Protein AF-A0ABD5XJT3-F1 (afdb_monomer_lite)

Organism: NCBI:txid3031998

Sequence (137 aa):
MTLEGRPGDPGAPVGLDPTGGAWLYAASVDTRPSYAGTEATPNGSVAVIEAAEGRIERSGLPDRRQVRLSATVDERGVVRSLTLRYAIFLGNDPGTVAVRLRVDDVGTTTVPRPPWVAEALANATAGTATYLPPLRG

Structure (mmCIF, N/CA/C/O backbone):
data_AF-A0ABD5XJT3-F1
#
_entry.id   AF-A0ABD5XJT3-F1
#
loop_
_atom_site.group_PDB
_atom_site.id
_atom_site.type_symbol
_atom_site.label_atom_id
_atom_site.label_alt_id
_atom_site.label_comp_id
_atom_site.label_asym_id
_atom_site.label_entity_id
_atom_site.label_seq_id
_atom_site.pdbx_PDB_ins_code
_atom_site.Cartn_x
_atom_site.Cartn_y
_atom_site.Cartn_z
_atom_site.occupancy
_atom_site.B_iso_or_equiv
_atom_site.auth_seq_id
_atom_site.auth_comp_id
_atom_site.auth_asym_id
_atom_site.auth_atom_id
_atom_site.pdbx_PDB_model_num
ATOM 1 N N . MET A 1 1 ? 14.044 15.976 5.810 1.00 27.61 1 MET A N 1
ATOM 2 C CA . MET A 1 1 ? 14.656 15.615 4.517 1.00 27.61 1 MET A CA 1
ATOM 3 C C . MET A 1 1 ? 13.836 14.479 3.933 1.00 27.61 1 MET A C 1
ATOM 5 O O . MET A 1 1 ? 13.784 13.419 4.542 1.00 27.61 1 MET A O 1
ATOM 9 N N . THR A 1 2 ? 13.106 14.727 2.847 1.00 28.89 2 THR A N 1
ATOM 10 C CA . THR A 1 2 ? 12.289 13.709 2.172 1.00 28.89 2 THR A CA 1
ATOM 11 C C . THR A 1 2 ? 13.163 13.073 1.100 1.00 28.89 2 THR A C 1
ATOM 13 O O . THR A 1 2 ? 13.562 13.755 0.163 1.00 28.89 2 THR A O 1
ATOM 16 N N . LEU A 1 3 ? 13.530 11.805 1.276 1.00 30.22 3 LEU A N 1
ATOM 17 C CA . LEU A 1 3 ? 14.229 11.035 0.249 1.00 30.22 3 LEU A CA 1
ATOM 18 C C . LEU A 1 3 ? 13.176 10.466 -0.705 1.00 30.22 3 LEU A C 1
ATOM 20 O O . LEU A 1 3 ? 12.577 9.430 -0.427 1.00 30.22 3 LEU A O 1
ATOM 24 N N . GLU A 1 4 ? 12.918 11.179 -1.799 1.00 35.03 4 GLU A N 1
ATOM 25 C CA . GLU A 1 4 ? 12.263 10.601 -2.971 1.00 35.03 4 GLU A CA 1
ATOM 26 C C . GLU A 1 4 ? 13.337 9.890 -3.800 1.00 35.03 4 GLU A C 1
ATOM 28 O O . GLU A 1 4 ? 14.287 10.521 -4.253 1.00 35.03 4 GLU A O 1
ATOM 33 N N . GLY A 1 5 ? 13.217 8.573 -3.959 1.00 39.53 5 GLY A N 1
ATOM 34 C CA . GLY A 1 5 ? 14.064 7.782 -4.850 1.00 39.53 5 GLY A CA 1
ATOM 35 C C . GLY A 1 5 ? 13.178 6.973 -5.781 1.00 39.53 5 GLY A C 1
ATOM 36 O O . GLY A 1 5 ? 12.248 6.304 -5.322 1.00 39.53 5 GLY A O 1
ATOM 37 N N . ARG A 1 6 ? 13.430 7.056 -7.087 1.00 37.69 6 ARG A N 1
ATOM 38 C CA . ARG A 1 6 ? 12.718 6.268 -8.093 1.00 37.69 6 ARG A CA 1
ATOM 39 C C . ARG A 1 6 ? 13.443 4.939 -8.312 1.00 37.69 6 ARG A C 1
ATOM 41 O O . ARG A 1 6 ? 14.675 4.884 -8.252 1.00 37.69 6 ARG A O 1
ATOM 48 N N . PRO A 1 7 ? 12.711 3.845 -8.582 1.00 38.47 7 PRO A N 1
ATOM 49 C CA . PRO A 1 7 ? 13.337 2.600 -9.001 1.00 38.47 7 PRO A CA 1
ATOM 50 C C . PRO A 1 7 ? 14.224 2.832 -10.235 1.00 38.47 7 PRO A C 1
ATOM 52 O O . PRO A 1 7 ? 13.732 3.272 -11.271 1.00 38.47 7 PRO A O 1
ATOM 55 N N . GLY A 1 8 ? 15.525 2.546 -10.113 1.00 39.69 8 GLY A N 1
ATOM 56 C CA . GLY A 1 8 ? 16.511 2.728 -11.186 1.00 39.69 8 GLY A CA 1
ATOM 57 C C . GLY A 1 8 ? 17.370 3.995 -11.103 1.00 39.69 8 GLY A C 1
ATOM 58 O O . GLY A 1 8 ? 18.224 4.176 -11.969 1.00 39.69 8 GLY A O 1
ATOM 59 N N . ASP A 1 9 ? 17.200 4.844 -10.082 1.00 48.47 9 ASP A N 1
ATOM 60 C CA . ASP A 1 9 ? 18.081 6.002 -9.888 1.00 48.47 9 ASP A CA 1
ATOM 61 C C . ASP A 1 9 ? 19.549 5.568 -9.667 1.00 48.47 9 ASP A C 1
ATOM 63 O O . ASP A 1 9 ? 19.807 4.579 -8.965 1.00 48.47 9 ASP A O 1
ATOM 67 N N . PRO A 1 10 ? 20.538 6.296 -10.226 1.00 38.25 10 PRO A N 1
ATOM 68 C CA . PRO A 1 10 ? 21.947 6.004 -9.995 1.00 38.25 10 PRO A CA 1
ATOM 69 C C . PRO A 1 10 ? 22.263 6.092 -8.495 1.00 38.25 10 PRO A C 1
ATOM 71 O O . PRO A 1 10 ? 22.092 7.138 -7.875 1.00 38.25 10 PRO A O 1
ATOM 74 N N . GLY A 1 11 ? 22.718 4.981 -7.910 1.00 43.88 11 GLY A N 1
ATOM 75 C CA . GLY A 1 11 ? 22.970 4.861 -6.469 1.00 43.88 11 GLY A CA 1
ATOM 76 C C . GLY A 1 11 ? 21.863 4.156 -5.677 1.00 43.88 11 GLY A C 1
ATOM 77 O O . GLY A 1 11 ? 22.057 3.889 -4.491 1.00 43.88 11 GLY A O 1
ATOM 78 N N . ALA A 1 12 ? 20.741 3.784 -6.305 1.00 42.19 12 ALA A N 1
ATOM 79 C CA . ALA A 1 12 ? 19.777 2.876 -5.694 1.00 42.19 12 ALA A CA 1
ATOM 80 C C . ALA A 1 12 ? 20.411 1.472 -5.562 1.00 42.19 12 ALA A C 1
ATOM 82 O O . ALA A 1 12 ? 20.834 0.901 -6.572 1.00 42.19 12 ALA A O 1
ATOM 83 N N . PRO A 1 13 ? 20.518 0.896 -4.347 1.00 42.38 13 PRO A N 1
ATOM 84 C CA . PRO A 1 13 ? 21.137 -0.410 -4.170 1.00 42.38 13 PRO A CA 1
ATOM 85 C C . PRO A 1 13 ? 20.403 -1.476 -4.991 1.00 42.38 13 PRO A C 1
ATOM 87 O O . PRO A 1 13 ? 19.192 -1.681 -4.857 1.00 42.38 13 PRO A O 1
ATOM 90 N N . VAL A 1 14 ? 21.168 -2.155 -5.849 1.00 39.06 14 VAL A N 1
ATOM 91 C CA . VAL A 1 14 ? 20.716 -3.256 -6.703 1.00 39.06 14 VAL A CA 1
ATOM 92 C C . VAL A 1 14 ? 20.215 -4.377 -5.788 1.00 39.06 14 VAL A C 1
ATOM 94 O O . VAL A 1 14 ? 20.997 -5.002 -5.078 1.00 39.06 14 VAL A O 1
ATOM 97 N N . GLY A 1 15 ? 18.898 -4.571 -5.723 1.00 40.03 15 GLY A N 1
ATOM 98 C CA . GLY A 1 15 ? 18.261 -5.512 -4.792 1.00 40.03 15 GLY A CA 1
ATOM 99 C C . GLY A 1 15 ? 16.976 -4.994 -4.147 1.00 40.03 15 GLY A C 1
ATOM 100 O O . GLY A 1 15 ? 16.216 -5.783 -3.577 1.00 40.03 15 GLY A O 1
ATOM 101 N N . LEU A 1 16 ? 16.682 -3.696 -4.253 1.00 44.84 16 LEU A N 1
ATOM 102 C CA . LEU A 1 16 ? 15.344 -3.178 -3.973 1.00 44.84 16 LEU A CA 1
ATOM 103 C C . LEU A 1 16 ? 14.378 -3.721 -5.028 1.00 44.84 16 LEU A C 1
ATOM 105 O O . LEU A 1 16 ? 14.589 -3.515 -6.217 1.00 44.84 16 LEU A O 1
ATOM 109 N N . ASP A 1 17 ? 13.347 -4.444 -4.590 1.00 46.94 17 ASP A N 1
ATOM 110 C CA . ASP A 1 17 ? 12.246 -4.826 -5.469 1.00 46.94 17 ASP A CA 1
ATOM 111 C C . ASP A 1 17 ? 11.581 -3.539 -5.998 1.00 46.94 17 ASP A C 1
ATOM 113 O O . ASP A 1 17 ? 10.960 -2.821 -5.205 1.00 46.94 17 ASP A O 1
ATOM 117 N N . PRO A 1 18 ? 11.718 -3.226 -7.302 1.00 43.72 18 PRO A N 1
ATOM 118 C CA . PRO A 1 18 ? 11.231 -1.976 -7.876 1.00 43.72 18 PRO A CA 1
ATOM 119 C C . PRO A 1 18 ? 9.701 -1.897 -7.872 1.00 43.72 18 PRO A C 1
ATOM 121 O O . PRO A 1 18 ? 9.148 -0.814 -8.036 1.00 43.72 18 PRO A O 1
ATOM 124 N N . THR A 1 19 ? 9.018 -3.030 -7.682 1.00 49.22 19 THR A N 1
ATOM 125 C CA . THR A 1 19 ? 7.555 -3.112 -7.658 1.00 49.22 19 THR A CA 1
ATOM 126 C C . THR A 1 19 ? 6.965 -2.868 -6.271 1.00 49.22 19 THR A C 1
ATOM 128 O O . THR A 1 19 ? 5.765 -2.638 -6.148 1.00 49.22 19 THR A O 1
ATOM 131 N N . GLY A 1 20 ? 7.781 -2.931 -5.212 1.00 48.34 20 GLY A N 1
ATOM 132 C CA . GLY A 1 20 ? 7.295 -2.887 -3.832 1.00 48.34 20 GLY A CA 1
ATOM 133 C C . GLY A 1 20 ? 6.497 -4.128 -3.397 1.00 48.34 20 GLY A C 1
ATOM 134 O O . GLY A 1 20 ? 6.071 -4.193 -2.244 1.00 48.34 20 GLY A O 1
ATOM 135 N N . GLY A 1 21 ? 6.302 -5.126 -4.265 1.00 51.34 21 GLY A N 1
ATOM 136 C CA . GLY A 1 21 ? 5.492 -6.316 -3.990 1.00 51.34 21 GLY A CA 1
ATOM 137 C C . GLY A 1 21 ? 6.064 -7.200 -2.879 1.00 51.34 21 GLY A C 1
ATOM 138 O O . GLY A 1 21 ? 5.337 -7.634 -1.988 1.00 51.34 21 GLY A O 1
ATOM 139 N N . ALA A 1 22 ? 7.379 -7.401 -2.859 1.00 52.84 22 ALA A N 1
ATOM 140 C CA . ALA A 1 22 ? 8.083 -8.119 -1.801 1.00 52.84 22 ALA A CA 1
ATOM 141 C C . ALA A 1 22 ? 8.011 -7.381 -0.454 1.00 52.84 22 ALA A C 1
ATOM 143 O O . ALA A 1 22 ? 7.975 -8.018 0.597 1.00 52.84 22 ALA A O 1
ATOM 144 N N . TRP A 1 23 ? 7.953 -6.045 -0.480 1.00 54.62 23 TRP A N 1
ATOM 145 C CA . TRP A 1 23 ? 7.788 -5.224 0.723 1.00 54.62 23 TRP A CA 1
ATOM 146 C C . TRP A 1 23 ? 6.384 -5.347 1.306 1.00 54.62 23 TRP A C 1
ATOM 148 O O . TRP A 1 23 ? 6.235 -5.465 2.520 1.00 54.62 23 TRP A O 1
ATOM 158 N N . LEU A 1 24 ? 5.369 -5.361 0.443 1.00 59.41 24 LEU A N 1
ATOM 159 C CA . LEU A 1 24 ? 3.981 -5.602 0.826 1.00 59.41 24 LEU A CA 1
ATOM 160 C C . LEU A 1 24 ? 3.799 -6.997 1.417 1.00 59.41 24 LEU A C 1
ATOM 162 O O . LEU A 1 24 ? 3.227 -7.128 2.493 1.00 59.41 24 LEU A O 1
ATOM 166 N N . TYR A 1 25 ? 4.347 -8.017 0.756 1.00 61.34 25 TYR A N 1
ATOM 167 C CA . TYR A 1 25 ? 4.277 -9.394 1.230 1.00 61.34 25 TYR A CA 1
ATOM 168 C C . TYR A 1 25 ? 4.929 -9.559 2.609 1.00 61.34 25 TYR A C 1
ATOM 170 O O . TYR A 1 25 ? 4.289 -10.063 3.527 1.00 61.34 25 TYR A O 1
ATOM 178 N N . ALA A 1 26 ? 6.165 -9.079 2.787 1.00 58.25 26 ALA A N 1
ATOM 179 C CA . ALA A 1 26 ? 6.857 -9.175 4.073 1.00 58.25 26 ALA A CA 1
ATOM 180 C C . ALA A 1 26 ? 6.130 -8.389 5.176 1.00 58.25 26 ALA A C 1
ATOM 182 O O . ALA A 1 26 ? 5.966 -8.879 6.290 1.00 58.25 26 ALA A O 1
ATOM 183 N N . ALA A 1 27 ? 5.600 -7.202 4.855 1.00 62.66 27 ALA A N 1
ATOM 184 C CA . ALA A 1 27 ? 4.782 -6.455 5.800 1.00 62.66 27 ALA A CA 1
ATOM 185 C C . ALA A 1 27 ? 3.541 -7.252 6.226 1.00 62.66 27 ALA A C 1
ATOM 187 O O . ALA A 1 27 ? 3.243 -7.307 7.413 1.00 62.66 27 ALA A O 1
ATOM 188 N N . SER A 1 28 ? 2.832 -7.905 5.305 1.00 62.78 28 SER A N 1
ATOM 189 C CA . SER A 1 28 ? 1.635 -8.685 5.634 1.00 62.78 28 SER A CA 1
ATOM 190 C C . SER A 1 28 ? 1.930 -9.956 6.436 1.00 62.78 28 SER A C 1
ATOM 192 O O . SER A 1 28 ? 1.136 -10.310 7.305 1.00 62.78 28 SER A O 1
ATOM 194 N N . VAL A 1 29 ? 3.054 -10.629 6.172 1.00 65.25 29 VAL A N 1
ATOM 195 C CA . VAL A 1 29 ? 3.438 -11.861 6.882 1.00 65.25 29 VAL A CA 1
ATOM 196 C C . VAL A 1 29 ? 3.903 -11.557 8.308 1.00 65.25 29 VAL A C 1
ATOM 198 O O . VAL A 1 29 ? 3.509 -12.259 9.240 1.00 65.25 29 VAL A O 1
ATOM 201 N N . ASP A 1 30 ? 4.659 -10.474 8.501 1.00 71.06 30 ASP A N 1
ATOM 202 C CA . ASP A 1 30 ? 5.379 -10.259 9.758 1.00 71.06 30 ASP A CA 1
ATOM 203 C C . ASP A 1 30 ? 4.768 -9.197 10.690 1.00 71.06 30 ASP A C 1
ATOM 205 O O . ASP A 1 30 ? 5.258 -8.995 11.804 1.00 71.06 30 ASP A O 1
ATOM 209 N N . THR A 1 31 ? 3.704 -8.493 10.278 1.00 69.00 31 THR A N 1
ATOM 210 C CA . THR A 1 31 ? 3.064 -7.466 11.129 1.00 69.00 31 THR A CA 1
ATOM 211 C C . THR A 1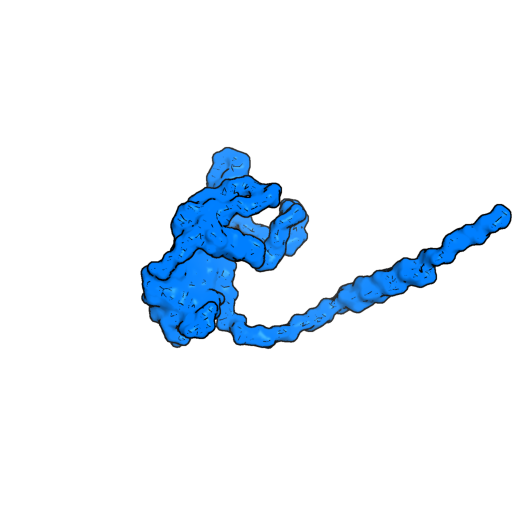 31 ? 1.819 -7.943 11.884 1.00 69.00 31 THR A C 1
ATOM 213 O O . THR A 1 31 ? 1.380 -7.239 12.782 1.00 69.00 31 THR A O 1
ATOM 216 N N . ARG A 1 32 ? 1.287 -9.148 11.623 1.00 77.81 32 ARG A N 1
ATOM 217 C CA . ARG A 1 32 ? 0.028 -9.661 12.225 1.00 77.81 32 ARG A CA 1
ATOM 218 C C . ARG A 1 32 ? -1.110 -8.618 12.206 1.00 77.81 32 ARG A C 1
ATOM 220 O O . ARG A 1 32 ? -1.510 -8.122 13.260 1.00 77.81 32 ARG A O 1
ATOM 227 N N . PRO A 1 33 ? -1.637 -8.283 11.018 1.00 82.19 33 PRO A N 1
ATOM 228 C CA . PRO A 1 33 ? -2.700 -7.296 10.892 1.00 82.19 33 PRO A CA 1
ATOM 229 C C . PRO A 1 33 ? -3.981 -7.710 11.626 1.00 82.19 33 PRO A C 1
ATOM 231 O O . PRO A 1 33 ? -4.366 -8.881 11.630 1.00 82.19 33 PRO A O 1
ATOM 234 N N . SER A 1 34 ? -4.666 -6.729 12.204 1.00 86.19 34 SER A N 1
ATOM 235 C CA . SER A 1 34 ? -5.964 -6.873 12.851 1.00 86.19 34 SER A CA 1
ATOM 236 C C . SER A 1 34 ? -6.965 -5.864 12.294 1.00 86.19 34 SER A C 1
ATOM 238 O O . SER A 1 34 ? -6.617 -4.818 11.743 1.00 86.19 34 SER A O 1
ATOM 240 N N . TYR A 1 35 ? -8.244 -6.209 12.404 1.00 88.94 35 TYR A N 1
ATOM 241 C CA . TYR A 1 35 ? -9.326 -5.315 12.023 1.00 88.94 35 TYR A CA 1
ATOM 242 C C . TYR A 1 35 ? -9.448 -4.170 13.033 1.00 88.94 35 TYR A C 1
ATOM 244 O O . TYR A 1 35 ? -9.617 -4.415 14.227 1.00 88.94 35 TYR A O 1
ATOM 252 N N . ALA A 1 36 ? -9.381 -2.934 12.543 1.00 91.25 36 ALA A N 1
ATOM 253 C CA . ALA A 1 36 ? -9.394 -1.717 13.351 1.00 91.25 36 ALA A CA 1
ATOM 254 C C . ALA A 1 36 ? -10.711 -0.928 13.247 1.00 91.25 36 ALA A C 1
ATOM 256 O O . ALA A 1 36 ? -10.939 -0.013 14.035 1.00 91.25 36 ALA A O 1
ATOM 257 N N . GLY A 1 37 ? -11.597 -1.278 12.310 1.00 91.25 37 GLY A N 1
ATOM 258 C CA . GLY A 1 37 ? -12.913 -0.654 12.183 1.00 91.25 37 GLY A CA 1
ATOM 259 C C . GLY A 1 37 ? -13.361 -0.478 10.739 1.00 91.25 37 GLY A C 1
ATOM 260 O O . GLY A 1 37 ? -12.791 -1.051 9.814 1.00 91.25 37 GLY A O 1
ATOM 261 N N . THR A 1 38 ? -14.405 0.323 10.550 1.00 93.56 38 THR A N 1
ATOM 262 C CA . THR A 1 38 ? -14.924 0.694 9.231 1.00 93.56 38 THR A CA 1
ATOM 263 C C . THR A 1 38 ? -14.894 2.208 9.084 1.00 93.56 38 THR A C 1
ATOM 265 O O . THR A 1 38 ? -15.257 2.921 10.017 1.00 93.56 38 THR A O 1
ATOM 268 N N . GLU A 1 39 ? -14.522 2.695 7.905 1.00 93.00 39 GLU A N 1
ATOM 269 C CA . GLU A 1 39 ? -14.590 4.110 7.548 1.00 93.00 39 GLU A CA 1
ATOM 270 C C . GLU A 1 39 ? -15.564 4.315 6.381 1.00 93.00 39 GLU A C 1
ATOM 272 O O . GLU A 1 39 ? -15.602 3.526 5.433 1.00 93.00 39 GLU A O 1
ATOM 277 N N . ALA A 1 40 ? -16.374 5.372 6.451 1.00 90.44 40 ALA A N 1
ATOM 278 C CA . ALA A 1 40 ? -17.243 5.772 5.351 1.00 90.44 40 ALA A CA 1
ATOM 279 C C . ALA A 1 40 ? -16.449 6.572 4.310 1.00 90.44 40 ALA A C 1
ATOM 281 O O . ALA A 1 40 ? -15.695 7.482 4.641 1.00 90.44 40 ALA A O 1
ATOM 282 N N . THR A 1 41 ? -16.665 6.267 3.037 1.00 85.06 41 THR A N 1
ATOM 283 C CA . THR A 1 41 ? -16.041 6.931 1.889 1.00 85.06 41 THR A CA 1
ATOM 284 C C . THR A 1 41 ? -17.119 7.366 0.891 1.00 85.06 41 THR A C 1
ATOM 286 O O . THR A 1 41 ? -18.242 6.857 0.937 1.00 85.06 41 THR A O 1
ATOM 289 N N . PRO A 1 42 ? -16.802 8.254 -0.070 1.00 82.44 42 PRO A N 1
ATOM 290 C CA . PRO A 1 42 ? -17.745 8.614 -1.133 1.00 82.44 42 PRO A CA 1
ATOM 291 C C . PRO A 1 42 ? -18.233 7.423 -1.973 1.00 82.44 42 PRO A C 1
ATOM 293 O O . PRO A 1 42 ? -19.302 7.498 -2.570 1.00 82.44 42 PRO A O 1
ATOM 296 N N . ASN A 1 43 ? -17.464 6.330 -2.006 1.00 78.88 43 ASN A N 1
ATOM 297 C CA . ASN A 1 43 ? -17.725 5.154 -2.835 1.00 78.88 43 ASN A CA 1
ATOM 298 C C . ASN A 1 43 ? -18.282 3.964 -2.029 1.00 78.88 43 ASN A C 1
ATOM 300 O O . ASN A 1 43 ? -18.322 2.853 -2.547 1.00 78.88 43 ASN A O 1
ATOM 304 N N . GLY A 1 44 ? -18.677 4.178 -0.768 1.00 83.19 44 GLY A N 1
ATOM 305 C CA . GLY A 1 44 ? -19.147 3.129 0.143 1.00 83.19 44 GLY A CA 1
ATOM 306 C C . GLY A 1 44 ? -18.326 3.068 1.429 1.00 83.19 44 GLY A C 1
ATOM 307 O O . GLY A 1 44 ? -17.695 4.046 1.818 1.00 83.19 44 GLY A O 1
ATOM 308 N N . SER A 1 45 ? -18.311 1.929 2.108 1.00 84.81 45 SER A N 1
ATOM 309 C CA . SER A 1 45 ? -17.512 1.731 3.322 1.00 84.81 45 SER A CA 1
ATOM 310 C C . SER A 1 45 ? -16.252 0.917 3.049 1.00 84.81 45 SER A C 1
ATOM 312 O O . SER A 1 45 ? -16.284 -0.025 2.258 1.00 84.81 45 SER A O 1
ATOM 314 N N . VAL A 1 46 ? -15.166 1.230 3.752 1.00 90.38 46 VAL A N 1
ATOM 315 C CA . VAL A 1 46 ? -13.933 0.436 3.735 1.00 90.38 46 VAL A CA 1
ATOM 316 C C . VAL A 1 46 ? -13.645 -0.137 5.117 1.00 90.38 46 VAL A C 1
ATOM 318 O O . VAL A 1 46 ? -13.815 0.540 6.130 1.00 90.38 46 VAL A O 1
ATOM 321 N N . ALA A 1 47 ? -13.188 -1.383 5.165 1.00 90.00 47 ALA A N 1
ATOM 322 C CA . ALA A 1 47 ? -12.593 -1.975 6.351 1.00 90.00 47 ALA A CA 1
ATOM 323 C C . ALA A 1 47 ? -11.190 -1.395 6.556 1.00 90.00 47 ALA A C 1
ATOM 325 O O . ALA A 1 47 ? -10.379 -1.376 5.629 1.00 90.00 47 ALA A O 1
ATOM 326 N N . VAL A 1 48 ? -10.900 -0.948 7.772 1.00 88.50 48 VAL A N 1
ATOM 327 C CA . VAL A 1 48 ? -9.580 -0.480 8.187 1.00 88.50 48 VAL A CA 1
ATOM 328 C C . VAL A 1 48 ? -8.856 -1.639 8.852 1.00 88.50 48 VAL A C 1
ATOM 330 O O . VAL A 1 48 ? -9.357 -2.247 9.800 1.00 88.50 48 VAL A O 1
ATOM 333 N N . ILE A 1 49 ? -7.674 -1.947 8.336 1.00 87.06 49 ILE A N 1
ATOM 334 C CA . ILE A 1 49 ? -6.790 -2.990 8.839 1.00 87.06 49 ILE A CA 1
ATOM 335 C C . ILE A 1 49 ? -5.519 -2.320 9.339 1.00 87.06 49 ILE A C 1
ATOM 337 O O . ILE A 1 49 ? -4.891 -1.560 8.600 1.00 87.06 49 ILE A O 1
ATOM 341 N N . GLU A 1 50 ? -5.121 -2.615 10.570 1.00 86.94 50 GLU A N 1
ATOM 342 C CA . GLU A 1 50 ? -3.920 -2.051 11.173 1.00 86.94 50 GLU A CA 1
ATOM 343 C C . GLU A 1 50 ? -2.996 -3.127 11.714 1.00 86.94 50 GLU A C 1
ATOM 345 O O . GLU A 1 50 ? -3.407 -4.226 12.074 1.00 86.94 50 GLU A O 1
ATOM 350 N N . ALA A 1 51 ? -1.718 -2.789 11.777 1.00 82.44 51 ALA A N 1
ATOM 351 C CA . ALA A 1 51 ? -0.715 -3.608 12.416 1.00 82.44 51 ALA A CA 1
ATOM 352 C C . ALA A 1 51 ? 0.327 -2.703 13.073 1.00 82.44 51 ALA A C 1
ATOM 354 O O . ALA A 1 51 ? 0.782 -1.727 12.466 1.00 82.44 51 ALA A O 1
ATOM 355 N N . ALA A 1 52 ? 0.716 -3.026 14.302 1.00 71.75 52 ALA A N 1
ATOM 356 C CA . ALA A 1 52 ? 1.749 -2.314 15.039 1.00 71.75 52 ALA A CA 1
ATOM 357 C C . ALA A 1 52 ? 2.835 -3.295 15.485 1.00 71.75 52 ALA A C 1
ATOM 359 O O . ALA A 1 52 ? 2.545 -4.439 15.813 1.00 71.75 52 ALA A O 1
ATOM 360 N N . GLU A 1 53 ? 4.080 -2.817 15.510 1.00 66.81 53 GLU A N 1
ATOM 361 C CA . GLU A 1 53 ? 5.237 -3.546 16.054 1.00 66.81 53 GLU A CA 1
ATOM 362 C C . GLU A 1 53 ? 5.661 -4.785 15.255 1.00 66.81 53 GLU A C 1
ATOM 364 O O . GLU A 1 53 ? 6.283 -5.700 15.789 1.00 66.81 53 GLU A O 1
ATOM 369 N N . GLY A 1 54 ? 5.408 -4.787 13.944 1.00 63.47 54 GLY A N 1
ATOM 370 C CA . GLY A 1 54 ? 5.955 -5.820 13.070 1.00 63.47 54 GLY A CA 1
ATOM 371 C C . GLY A 1 54 ? 7.467 -5.699 12.872 1.00 63.47 54 GLY A C 1
ATOM 372 O O . GLY A 1 54 ? 8.083 -4.653 13.135 1.00 63.47 54 GLY A O 1
ATOM 373 N N . ARG A 1 55 ? 8.053 -6.779 12.358 1.00 65.38 55 ARG A N 1
ATOM 374 C CA . ARG A 1 55 ? 9.475 -6.889 12.026 1.00 65.38 55 ARG A CA 1
ATOM 375 C C . ARG A 1 55 ? 9.598 -7.327 10.577 1.00 65.38 55 ARG A C 1
ATOM 377 O O . ARG A 1 55 ? 9.122 -8.395 10.260 1.00 65.38 55 ARG A O 1
ATOM 384 N N . 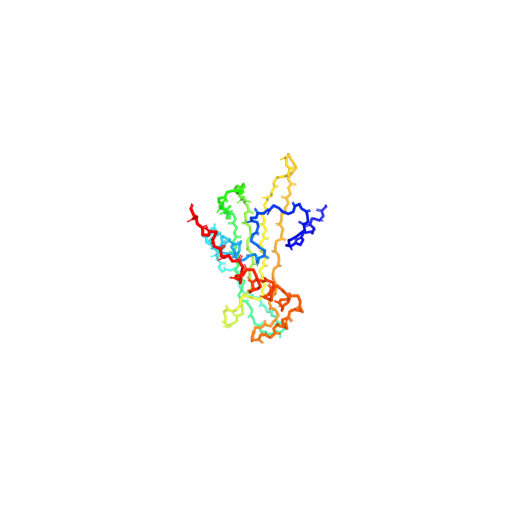ILE A 1 56 ? 10.235 -6.551 9.706 1.00 67.00 56 ILE A N 1
ATOM 385 C CA . ILE A 1 56 ? 10.472 -7.011 8.327 1.00 67.00 56 ILE A CA 1
ATOM 386 C C . ILE A 1 56 ? 11.903 -7.529 8.236 1.00 67.00 56 ILE A C 1
ATOM 388 O O . ILE A 1 56 ? 12.855 -6.743 8.283 1.00 67.00 56 ILE A O 1
ATOM 392 N N . GLU A 1 57 ? 12.046 -8.846 8.090 1.00 59.62 57 GLU A N 1
ATOM 393 C CA . GLU A 1 57 ? 13.332 -9.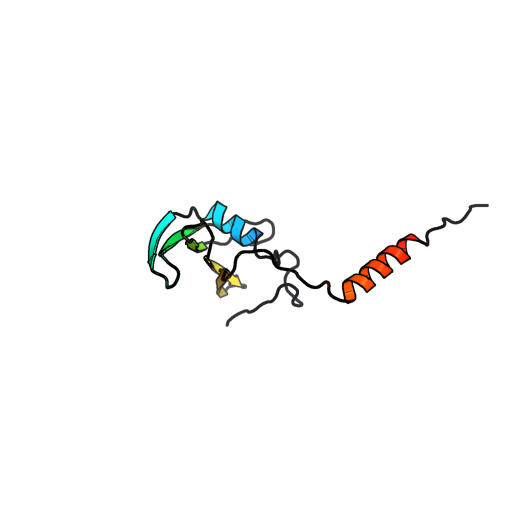501 7.852 1.00 59.62 57 GLU A CA 1
ATOM 394 C C . GLU A 1 57 ? 13.508 -9.824 6.365 1.00 59.62 57 GLU A C 1
ATOM 396 O O . GLU A 1 57 ? 12.702 -10.524 5.755 1.00 59.62 57 GLU A O 1
ATOM 401 N N . ARG A 1 58 ? 14.601 -9.343 5.758 1.00 61.06 58 ARG A N 1
ATOM 402 C CA . ARG A 1 58 ? 14.997 -9.742 4.402 1.00 61.06 58 ARG A CA 1
ATOM 403 C C . ARG A 1 58 ? 16.501 -9.940 4.327 1.00 61.06 58 ARG A C 1
ATOM 405 O O . ARG A 1 58 ? 17.268 -9.092 4.779 1.00 61.06 58 ARG A O 1
ATOM 412 N N . SER A 1 59 ? 16.916 -11.035 3.695 1.00 48.59 59 SER A N 1
ATOM 413 C CA . SER A 1 59 ? 18.329 -11.304 3.425 1.00 48.59 59 SER A CA 1
ATOM 414 C C . SER A 1 59 ? 18.969 -10.122 2.685 1.00 48.59 59 SER A C 1
ATOM 416 O O . SER A 1 59 ? 18.450 -9.669 1.662 1.00 48.59 59 SER A O 1
ATOM 418 N N . GLY A 1 60 ? 20.066 -9.596 3.235 1.00 48.59 60 GLY A N 1
ATOM 419 C CA . GLY A 1 60 ? 20.806 -8.457 2.683 1.00 48.59 60 GLY A CA 1
ATOM 420 C C . GLY A 1 60 ? 20.308 -7.063 3.093 1.00 48.59 60 GLY A C 1
ATOM 421 O O . GLY A 1 60 ? 20.911 -6.079 2.672 1.00 48.59 60 GLY A O 1
ATOM 422 N N . LEU A 1 61 ? 19.258 -6.942 3.916 1.00 54.47 61 LEU A N 1
ATOM 423 C CA . LEU A 1 61 ? 18.815 -5.660 4.476 1.00 54.47 61 LEU A CA 1
ATOM 424 C C . LEU A 1 61 ? 18.856 -5.679 6.013 1.00 54.47 61 LEU A C 1
ATOM 426 O O . LEU A 1 61 ? 18.584 -6.716 6.618 1.00 54.47 61 LEU A O 1
ATOM 430 N N . PRO A 1 62 ? 19.177 -4.543 6.661 1.00 56.72 62 PRO A N 1
ATOM 431 C CA . PRO A 1 62 ? 19.112 -4.454 8.109 1.00 56.72 62 PRO A CA 1
ATOM 432 C C . PRO A 1 62 ? 17.675 -4.648 8.586 1.00 56.72 62 PRO A C 1
ATOM 434 O O . PRO A 1 62 ? 16.737 -4.104 7.998 1.00 56.72 62 PRO A O 1
ATOM 437 N N . ASP A 1 63 ? 17.551 -5.391 9.680 1.00 62.94 63 ASP A N 1
ATOM 438 C CA . ASP A 1 63 ? 16.311 -5.659 10.398 1.00 62.94 63 ASP A CA 1
ATOM 439 C C . ASP A 1 63 ? 15.513 -4.367 10.644 1.00 62.94 63 ASP A C 1
ATOM 441 O O . ASP A 1 63 ? 16.028 -3.403 11.222 1.00 62.94 63 ASP A O 1
ATOM 445 N N . ARG A 1 64 ? 14.263 -4.318 10.167 1.00 69.25 64 ARG A N 1
ATOM 446 C CA . ARG A 1 64 ? 13.399 -3.137 10.303 1.00 69.25 64 ARG A CA 1
ATOM 447 C C . ARG A 1 64 ? 12.397 -3.379 11.418 1.00 69.25 64 ARG A C 1
ATOM 449 O O . ARG A 1 64 ? 11.561 -4.273 11.331 1.00 69.25 64 ARG A O 1
ATOM 456 N N . ARG A 1 65 ? 12.482 -2.550 12.456 1.00 67.25 65 ARG A N 1
ATOM 457 C CA . ARG A 1 65 ? 11.627 -2.613 13.647 1.00 67.25 65 ARG A CA 1
ATOM 458 C C . ARG A 1 65 ? 10.601 -1.489 13.640 1.00 67.25 65 ARG A C 1
ATOM 460 O O . ARG A 1 65 ? 10.724 -0.525 12.883 1.00 67.25 65 ARG A O 1
ATOM 467 N N . GLN A 1 66 ? 9.618 -1.611 14.533 1.00 73.69 66 GLN A N 1
ATOM 468 C CA . GLN A 1 66 ? 8.537 -0.634 14.696 1.00 73.69 66 GLN A CA 1
ATOM 469 C C . GLN A 1 66 ? 7.743 -0.442 13.400 1.00 73.69 66 GLN A C 1
ATOM 471 O O . GLN A 1 66 ? 7.332 0.671 13.062 1.00 73.69 66 GLN A O 1
ATOM 476 N N . VAL A 1 67 ? 7.550 -1.536 12.661 1.00 78.25 67 VAL A N 1
ATOM 477 C CA . VAL A 1 67 ? 6.768 -1.507 11.435 1.00 78.25 67 VAL A CA 1
ATOM 478 C C . VAL A 1 67 ? 5.309 -1.267 11.805 1.00 78.25 67 VAL A C 1
ATOM 480 O O . VAL A 1 67 ? 4.742 -1.968 12.644 1.00 78.25 67 VAL A O 1
ATOM 483 N N . ARG A 1 68 ? 4.713 -0.250 11.189 1.00 82.75 68 ARG A N 1
ATOM 484 C CA . ARG A 1 68 ? 3.291 0.061 11.277 1.00 82.75 68 ARG A CA 1
ATOM 485 C C . ARG A 1 68 ? 2.679 -0.061 9.898 1.00 82.75 68 ARG A C 1
ATOM 487 O O . ARG A 1 68 ? 3.191 0.532 8.948 1.00 82.75 68 ARG A O 1
ATOM 494 N N . LEU A 1 69 ? 1.583 -0.792 9.806 1.00 85.62 69 LEU A N 1
ATOM 495 C CA . LEU A 1 69 ? 0.800 -0.933 8.590 1.00 85.62 69 LEU A CA 1
ATOM 496 C C . LEU A 1 69 ? -0.604 -0.400 8.849 1.00 85.62 69 LEU A C 1
ATOM 498 O O . LEU A 1 69 ? -1.181 -0.642 9.904 1.00 85.62 69 LEU A O 1
ATOM 502 N N . SER A 1 70 ? -1.137 0.323 7.876 1.00 88.94 70 SER A N 1
ATOM 503 C CA . SER A 1 70 ? -2.548 0.682 7.807 1.00 88.94 70 SER A CA 1
ATOM 504 C C . SER A 1 70 ? -3.010 0.460 6.376 1.00 88.94 70 SER A C 1
ATOM 506 O O . SER A 1 70 ? -2.337 0.894 5.437 1.00 88.94 70 SER A O 1
ATOM 508 N N . ALA A 1 71 ? -4.116 -0.246 6.201 1.00 88.75 71 ALA A N 1
ATOM 509 C CA . ALA A 1 71 ? -4.712 -0.501 4.904 1.00 88.75 71 ALA A CA 1
ATOM 510 C C . ALA A 1 71 ? -6.222 -0.289 4.960 1.00 88.75 71 ALA A C 1
ATOM 512 O O . ALA A 1 71 ? -6.859 -0.559 5.977 1.00 88.75 71 ALA A O 1
ATOM 513 N N . THR A 1 72 ? -6.785 0.164 3.845 1.00 90.44 72 THR A N 1
ATOM 514 C CA . THR A 1 72 ? -8.234 0.204 3.644 1.00 90.44 72 THR A CA 1
ATOM 515 C C . THR A 1 72 ? -8.622 -0.815 2.589 1.00 90.44 72 THR A C 1
ATOM 517 O O . THR A 1 72 ? -7.989 -0.899 1.533 1.00 90.44 72 THR A O 1
ATOM 520 N N . VAL A 1 73 ? -9.649 -1.605 2.881 1.00 88.06 73 VAL A N 1
ATOM 521 C CA . VAL A 1 73 ? -10.148 -2.670 2.009 1.00 88.06 73 VAL A CA 1
ATOM 522 C C . VAL A 1 73 ? -11.614 -2.405 1.716 1.00 88.06 73 VAL A C 1
ATOM 524 O O . VAL A 1 73 ? -12.395 -2.200 2.642 1.00 88.06 73 VAL A O 1
ATOM 527 N N . ASP A 1 74 ? -11.995 -2.368 0.445 1.00 88.50 74 ASP A N 1
ATOM 528 C CA . ASP A 1 74 ? -13.398 -2.186 0.077 1.00 88.50 74 ASP A CA 1
ATOM 529 C C . ASP A 1 74 ? -14.228 -3.469 0.262 1.00 88.50 74 ASP A C 1
ATOM 531 O O . ASP A 1 74 ? -13.714 -4.549 0.560 1.00 88.50 74 ASP A O 1
ATOM 535 N N . GLU A 1 75 ? -15.538 -3.353 0.055 1.00 86.38 75 GLU A N 1
ATOM 536 C CA . GLU A 1 75 ? -16.495 -4.464 0.145 1.00 86.38 75 GLU A CA 1
ATOM 537 C C . GLU A 1 75 ? -16.194 -5.644 -0.800 1.00 86.38 75 GLU A C 1
ATOM 539 O O . GLU A 1 75 ? -16.682 -6.751 -0.580 1.00 86.38 75 GLU A O 1
ATOM 544 N N . ARG A 1 76 ? -15.383 -5.433 -1.846 1.00 85.38 76 ARG A N 1
ATOM 545 C CA . ARG A 1 76 ? -14.980 -6.462 -2.817 1.00 85.38 76 ARG A CA 1
ATOM 546 C C . ARG A 1 76 ? -13.678 -7.156 -2.415 1.00 85.38 76 ARG A C 1
ATOM 548 O O . ARG A 1 76 ? -13.196 -8.010 -3.156 1.00 85.38 76 ARG A O 1
ATOM 555 N N . GLY A 1 77 ? -13.097 -6.790 -1.271 1.00 82.56 77 GLY A N 1
ATOM 556 C CA . GLY A 1 77 ? -11.810 -7.303 -0.810 1.00 82.56 77 GLY A CA 1
ATOM 557 C C . GLY A 1 77 ? -10.605 -6.643 -1.487 1.00 82.56 77 GLY A C 1
ATOM 558 O O . GLY A 1 77 ? -9.493 -7.160 -1.381 1.00 82.56 77 GLY A O 1
ATOM 559 N N . VAL A 1 78 ? -10.788 -5.519 -2.188 1.00 85.75 78 VAL A N 1
ATOM 560 C CA . VAL A 1 78 ? -9.695 -4.799 -2.852 1.00 85.75 78 VAL A CA 1
ATOM 561 C C . VAL A 1 78 ? -9.046 -3.828 -1.873 1.00 85.75 78 VAL A C 1
ATOM 563 O O . VAL A 1 78 ? -9.717 -2.977 -1.290 1.00 85.75 78 VAL A O 1
ATOM 566 N N . VAL A 1 79 ? -7.718 -3.893 -1.745 1.00 86.38 79 VAL A N 1
ATOM 567 C CA . VAL A 1 79 ? -6.937 -2.898 -0.997 1.00 86.38 79 VAL A CA 1
ATOM 568 C C . VAL A 1 79 ? -6.930 -1.575 -1.770 1.00 86.38 79 VAL A C 1
ATOM 570 O O . VAL A 1 79 ? -6.316 -1.474 -2.830 1.00 86.38 79 VAL A O 1
ATOM 573 N N . ARG A 1 80 ? -7.607 -0.552 -1.242 1.00 87.38 80 ARG A N 1
ATOM 574 C CA . ARG A 1 80 ? -7.723 0.784 -1.857 1.00 87.38 80 ARG A CA 1
ATOM 575 C C . ARG A 1 80 ? -6.597 1.717 -1.460 1.00 87.38 80 ARG A C 1
ATOM 577 O O . ARG A 1 80 ? -6.141 2.530 -2.265 1.00 87.38 80 ARG A O 1
ATOM 584 N N . SER A 1 81 ? -6.108 1.576 -0.237 1.00 89.62 81 SER A N 1
ATOM 585 C CA . SER A 1 81 ? -4.911 2.263 0.219 1.00 89.62 81 SER A CA 1
ATOM 586 C C . SER A 1 81 ? -4.097 1.367 1.132 1.00 89.62 81 SER A C 1
ATOM 588 O O . SER A 1 81 ? -4.640 0.530 1.853 1.00 89.62 81 SER A O 1
ATOM 590 N N . LEU A 1 82 ? -2.784 1.563 1.104 1.00 86.94 82 LEU A N 1
ATOM 591 C CA . LEU A 1 82 ? -1.866 0.944 2.042 1.00 86.94 82 LEU A CA 1
ATOM 592 C C . LEU A 1 82 ? -0.769 1.934 2.404 1.00 86.94 82 LEU A C 1
ATOM 594 O O . LEU A 1 82 ? -0.131 2.529 1.538 1.00 86.94 82 LEU A O 1
ATOM 598 N N . THR A 1 83 ? -0.539 2.095 3.699 1.00 87.19 83 THR A N 1
ATOM 599 C CA . THR A 1 83 ? 0.578 2.849 4.253 1.00 87.19 83 THR A CA 1
ATOM 600 C C . THR A 1 83 ? 1.416 1.933 5.127 1.00 87.19 83 THR A C 1
ATOM 602 O O . THR A 1 83 ? 0.939 1.424 6.137 1.00 87.19 83 THR A O 1
ATOM 605 N N . LEU A 1 84 ? 2.685 1.782 4.764 1.00 83.38 84 LEU A N 1
ATOM 606 C CA . LEU A 1 84 ? 3.699 1.105 5.560 1.00 83.38 84 LEU A CA 1
ATOM 607 C C . LEU A 1 84 ? 4.665 2.149 6.113 1.00 83.38 84 LEU A C 1
ATOM 609 O O . LEU A 1 84 ? 5.187 2.971 5.361 1.00 83.38 84 LEU A O 1
ATOM 613 N N . ARG A 1 85 ? 4.918 2.125 7.419 1.00 83.62 85 ARG A N 1
ATOM 614 C CA . ARG A 1 85 ? 5.895 2.993 8.082 1.00 83.62 85 ARG A CA 1
ATOM 615 C C . ARG A 1 85 ? 6.868 2.160 8.887 1.00 83.62 85 ARG A C 1
ATOM 617 O O . ARG A 1 85 ? 6.445 1.250 9.586 1.00 83.62 85 ARG A O 1
ATOM 624 N N . TYR A 1 86 ? 8.149 2.486 8.823 1.00 79.06 86 TYR A N 1
ATOM 625 C CA . TYR A 1 86 ? 9.159 1.823 9.641 1.00 79.06 86 TYR A CA 1
ATOM 626 C C . TYR A 1 86 ? 10.337 2.745 9.929 1.00 79.06 86 TYR A C 1
ATOM 628 O O . TYR A 1 86 ? 10.640 3.661 9.156 1.00 79.06 86 TYR A O 1
ATOM 636 N N . ALA A 1 87 ? 10.999 2.490 11.054 1.00 77.06 87 ALA A N 1
ATOM 637 C CA . ALA A 1 87 ? 12.206 3.202 11.430 1.00 77.06 87 ALA A CA 1
ATOM 638 C C . ALA A 1 87 ? 13.408 2.673 10.634 1.00 77.06 87 ALA A C 1
ATOM 640 O O . ALA A 1 87 ? 13.559 1.469 10.399 1.00 77.06 87 ALA A O 1
ATOM 641 N N . ILE A 1 88 ? 14.282 3.585 10.230 1.00 73.88 88 ILE A N 1
ATOM 642 C CA . ILE A 1 88 ? 15.583 3.283 9.642 1.00 73.88 88 ILE A CA 1
ATOM 643 C C . ILE A 1 88 ? 16.667 4.054 10.385 1.00 73.88 88 ILE A C 1
ATOM 645 O O . ILE A 1 88 ? 16.390 5.067 11.014 1.00 73.88 88 ILE A O 1
ATOM 649 N N . PHE A 1 89 ? 17.906 3.597 10.257 1.00 66.69 89 PHE A N 1
ATOM 650 C CA . PHE A 1 89 ? 19.083 4.356 10.657 1.00 66.69 89 PHE A CA 1
ATOM 651 C C . PHE A 1 89 ? 19.967 4.545 9.423 1.00 66.69 89 PHE A C 1
ATOM 653 O O . PHE A 1 89 ? 20.217 3.582 8.692 1.00 66.69 89 PHE A O 1
ATOM 660 N N . LEU A 1 90 ? 20.392 5.782 9.169 1.00 67.62 90 LEU A N 1
ATOM 661 C CA . LEU A 1 90 ? 21.381 6.142 8.151 1.00 67.62 90 LEU A CA 1
ATOM 662 C C . LEU A 1 90 ? 22.649 6.562 8.900 1.00 67.62 90 LEU A C 1
ATOM 664 O O . LEU A 1 90 ? 22.778 7.703 9.332 1.00 67.62 90 LEU A O 1
ATOM 668 N N . GLY A 1 91 ? 23.546 5.608 9.151 1.00 74.56 91 GLY A N 1
ATOM 669 C CA . GLY A 1 91 ? 24.604 5.805 10.145 1.00 74.56 91 GLY A CA 1
ATOM 670 C C . GLY A 1 91 ? 24.007 5.876 11.554 1.00 74.56 91 GLY A C 1
ATOM 671 O O . GLY A 1 91 ? 23.328 4.939 11.968 1.00 74.56 91 GLY A O 1
ATOM 672 N N . ASN A 1 92 ? 24.236 6.984 12.264 1.00 75.31 92 ASN A N 1
ATOM 673 C CA . ASN A 1 92 ? 23.692 7.219 13.610 1.00 75.31 92 ASN A CA 1
ATOM 674 C C . ASN A 1 92 ? 22.387 8.031 13.615 1.00 75.31 92 ASN A C 1
ATOM 676 O O . ASN A 1 92 ? 21.796 8.215 14.679 1.00 75.31 92 ASN A O 1
ATOM 680 N N . ASP A 1 93 ? 21.922 8.495 12.454 1.00 73.31 93 ASP A N 1
ATOM 681 C CA . ASP A 1 93 ? 20.738 9.342 12.377 1.00 73.31 93 ASP A CA 1
ATOM 682 C C . ASP A 1 93 ? 19.468 8.492 12.220 1.00 73.31 93 ASP A C 1
ATOM 684 O O . ASP A 1 93 ? 19.351 7.726 11.250 1.00 73.31 93 ASP A O 1
ATOM 688 N N . PRO A 1 94 ? 18.496 8.600 13.149 1.00 78.62 94 PRO A N 1
ATOM 689 C CA . PRO A 1 94 ? 17.218 7.924 13.012 1.00 78.62 94 PRO A CA 1
ATOM 690 C C . PRO A 1 94 ? 16.377 8.599 11.924 1.00 78.62 94 PRO A C 1
ATOM 692 O O . PRO A 1 94 ? 16.218 9.818 11.876 1.00 78.62 94 PRO A O 1
ATOM 695 N N . GLY A 1 95 ? 15.783 7.781 11.064 1.00 76.50 95 GLY A N 1
ATOM 696 C CA . GLY A 1 95 ? 14.852 8.190 10.024 1.00 76.50 95 GLY A CA 1
ATOM 697 C C . GLY A 1 95 ? 13.577 7.358 10.061 1.00 76.50 95 GLY A C 1
ATOM 698 O O . GLY A 1 95 ? 13.521 6.279 10.646 1.00 76.50 95 GLY A O 1
ATOM 699 N N . THR A 1 96 ? 12.528 7.854 9.412 1.00 80.62 96 THR A N 1
ATOM 700 C CA . THR A 1 96 ? 11.298 7.090 9.177 1.00 80.62 96 THR A CA 1
ATOM 701 C C . THR A 1 96 ? 11.056 7.009 7.683 1.00 80.62 96 THR A C 1
ATOM 703 O O . THR A 1 96 ? 11.045 8.031 7.000 1.00 80.62 96 THR A O 1
ATOM 706 N N . VAL A 1 97 ? 10.836 5.798 7.183 1.00 79.69 97 VAL A N 1
ATOM 707 C CA . VAL A 1 97 ? 10.380 5.576 5.812 1.00 79.69 97 VAL A CA 1
ATOM 708 C C . VAL A 1 97 ? 8.873 5.389 5.831 1.00 79.69 97 VAL A C 1
ATOM 710 O O . VAL A 1 97 ? 8.341 4.698 6.700 1.00 79.69 97 VAL A O 1
ATOM 713 N N . ALA A 1 98 ? 8.189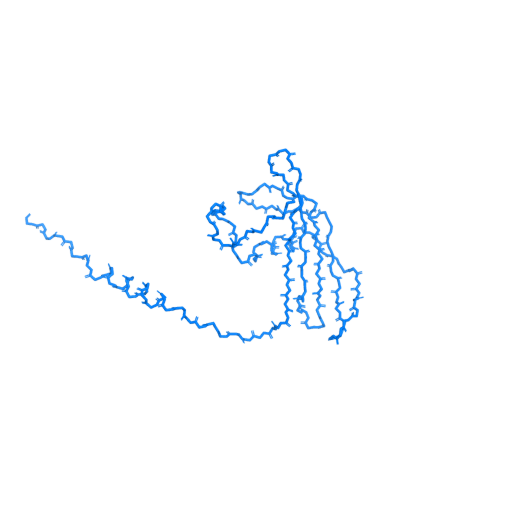 6.007 4.870 1.00 82.19 98 ALA A N 1
ATOM 714 C CA . ALA A 1 98 ? 6.770 5.806 4.631 1.00 82.19 98 ALA A CA 1
ATOM 715 C C . ALA A 1 98 ? 6.553 5.406 3.170 1.00 82.19 98 ALA A C 1
ATOM 717 O O . ALA A 1 98 ? 6.822 6.194 2.268 1.00 82.19 98 ALA A O 1
ATOM 718 N N . VAL A 1 99 ? 6.033 4.201 2.952 1.00 80.38 99 VAL A N 1
ATOM 719 C CA . VAL A 1 99 ? 5.593 3.724 1.639 1.00 80.38 99 VAL A CA 1
ATOM 720 C C . VAL A 1 99 ? 4.080 3.859 1.586 1.00 80.38 99 VAL A C 1
ATOM 722 O O . VAL A 1 99 ? 3.386 3.399 2.492 1.00 80.38 99 VAL A O 1
ATOM 725 N N . ARG A 1 100 ? 3.568 4.528 0.552 1.00 85.00 100 ARG A N 1
ATOM 726 C CA . ARG A 1 100 ? 2.134 4.762 0.362 1.00 85.00 100 ARG A CA 1
ATOM 727 C C . ARG A 1 100 ? 1.724 4.255 -1.007 1.00 85.00 100 ARG A C 1
ATOM 729 O O . ARG A 1 100 ? 2.298 4.674 -2.007 1.00 85.00 100 ARG A O 1
ATOM 736 N N . LEU A 1 101 ? 0.726 3.384 -1.032 1.00 82.31 101 LEU A N 1
ATOM 737 C CA . LEU A 1 101 ? 0.090 2.897 -2.244 1.00 82.31 101 LEU A CA 1
ATOM 738 C C . LEU A 1 101 ? -1.379 3.289 -2.231 1.00 82.31 101 LEU A C 1
ATOM 740 O O . LEU A 1 101 ? -2.035 3.270 -1.185 1.00 82.31 101 LEU A O 1
ATOM 744 N N . ARG A 1 102 ? -1.883 3.625 -3.413 1.00 87.31 102 ARG A N 1
ATOM 745 C CA . ARG A 1 102 ? -3.282 3.944 -3.656 1.00 87.31 102 ARG A CA 1
ATOM 746 C C . ARG A 1 102 ? -3.722 3.249 -4.936 1.00 87.31 102 ARG A C 1
ATOM 748 O O . ARG A 1 102 ? -3.001 3.293 -5.930 1.00 87.31 102 ARG A O 1
ATOM 755 N N . VAL A 1 103 ? -4.876 2.597 -4.876 1.00 84.12 103 VAL A N 1
ATOM 756 C CA . VAL A 1 103 ? -5.487 1.890 -6.003 1.00 84.12 103 VAL A CA 1
ATOM 757 C C . VAL A 1 103 ? -6.827 2.546 -6.293 1.00 84.12 103 VAL A C 1
ATOM 759 O O . VAL A 1 103 ? -7.820 2.303 -5.603 1.00 84.12 103 VAL A O 1
ATOM 762 N N . ASP A 1 104 ? -6.836 3.401 -7.310 1.00 81.81 104 ASP A N 1
ATOM 763 C CA . ASP A 1 104 ? -8.048 4.097 -7.738 1.00 81.81 104 ASP A CA 1
ATOM 764 C C . ASP A 1 104 ? -8.919 3.180 -8.608 1.00 81.81 104 ASP A C 1
ATOM 766 O O . ASP A 1 104 ? -10.094 2.975 -8.300 1.00 81.81 104 ASP A O 1
ATOM 770 N N . ASP A 1 105 ? -8.313 2.508 -9.591 1.00 80.06 105 ASP A N 1
ATOM 771 C CA . ASP A 1 105 ? -9.009 1.622 -10.523 1.00 80.06 105 ASP A CA 1
ATOM 772 C C . ASP A 1 105 ? -8.430 0.206 -10.529 1.00 80.06 105 ASP A C 1
ATOM 774 O O . ASP A 1 105 ? -7.216 -0.003 -10.484 1.00 80.06 105 ASP A O 1
ATOM 778 N N . VAL A 1 106 ? -9.324 -0.781 -10.621 1.00 79.81 106 VAL A N 1
ATOM 779 C CA . VAL A 1 106 ? -8.976 -2.196 -10.786 1.00 79.81 106 VAL A CA 1
ATOM 780 C C . VAL A 1 106 ? -9.612 -2.705 -12.066 1.00 79.81 106 VAL A C 1
ATOM 782 O O . VAL A 1 106 ? -10.830 -2.661 -12.228 1.00 79.81 106 VAL A O 1
ATOM 785 N N . GLY A 1 107 ? -8.780 -3.210 -12.970 1.00 80.00 107 GLY A N 1
ATOM 786 C CA . GLY A 1 107 ? -9.220 -3.733 -14.253 1.00 80.00 107 GLY A CA 1
ATOM 787 C C . GLY A 1 107 ? -8.048 -4.062 -15.167 1.00 80.00 107 GLY A C 1
ATOM 788 O O . GLY A 1 107 ? -6.886 -4.059 -14.758 1.00 80.00 107 GLY A O 1
ATOM 789 N N . THR A 1 108 ? -8.359 -4.355 -16.424 1.00 78.75 108 THR A N 1
ATOM 790 C CA . THR A 1 108 ? -7.348 -4.581 -17.456 1.00 78.75 108 THR A CA 1
ATOM 791 C C . THR A 1 108 ? -6.807 -3.245 -17.953 1.00 78.75 108 THR A C 1
ATOM 793 O O . THR A 1 108 ? -7.573 -2.355 -18.312 1.00 78.75 108 THR A O 1
ATOM 796 N N . THR A 1 109 ? -5.483 -3.123 -18.030 1.00 81.19 109 THR A N 1
ATOM 797 C CA . THR A 1 109 ? -4.809 -1.998 -18.684 1.00 81.19 109 THR A CA 1
ATOM 798 C C . THR A 1 109 ? -3.961 -2.504 -19.846 1.00 81.19 109 THR A C 1
ATOM 800 O O . THR A 1 109 ? -3.403 -3.600 -19.782 1.00 81.19 109 THR A O 1
ATOM 803 N N . THR A 1 110 ? -3.876 -1.721 -20.921 1.00 84.94 110 THR A N 1
ATOM 804 C CA . THR A 1 110 ? -2.975 -1.997 -22.046 1.00 84.94 110 THR A CA 1
ATOM 805 C C . THR A 1 110 ? -1.802 -1.038 -21.959 1.00 84.94 110 THR A C 1
ATOM 807 O O . THR A 1 110 ? -1.983 0.174 -22.046 1.00 84.94 110 THR A O 1
ATOM 810 N N . VAL A 1 111 ? -0.593 -1.575 -21.802 1.00 86.69 111 VAL A N 1
ATOM 811 C CA . VAL A 1 111 ? 0.633 -0.772 -21.794 1.00 86.69 111 VAL A CA 1
ATOM 812 C C . VAL A 1 111 ? 1.237 -0.807 -23.198 1.00 86.69 111 VAL A C 1
ATOM 814 O O . VAL A 1 111 ? 1.576 -1.895 -23.675 1.00 86.69 111 VAL A O 1
ATOM 817 N N . PRO A 1 112 ? 1.375 0.340 -23.888 1.00 86.38 112 PRO A N 1
ATOM 818 C CA . PRO A 1 112 ? 1.995 0.360 -25.203 1.00 86.38 112 PRO A CA 1
ATOM 819 C C . PRO A 1 112 ? 3.450 -0.092 -25.086 1.00 86.38 112 PRO A C 1
ATOM 821 O O . PRO A 1 112 ? 4.190 0.361 -24.212 1.00 86.38 112 PRO A O 1
ATOM 824 N N . ARG A 1 113 ? 3.866 -0.992 -25.980 1.00 88.31 113 ARG A N 1
ATOM 825 C CA . ARG A 1 113 ? 5.257 -1.443 -26.045 1.00 88.31 113 ARG A CA 1
ATOM 826 C C . ARG A 1 113 ? 6.148 -0.245 -26.414 1.00 88.31 113 ARG A C 1
ATOM 828 O O . ARG A 1 113 ? 5.941 0.327 -27.485 1.00 88.31 113 ARG A O 1
ATOM 835 N N . PRO A 1 114 ? 7.148 0.117 -25.590 1.00 89.62 114 PRO A N 1
ATOM 836 C CA . PRO A 1 114 ? 8.076 1.182 -25.943 1.00 89.62 114 PRO A CA 1
ATOM 837 C C . PRO A 1 114 ? 8.855 0.864 -27.233 1.00 89.62 114 PRO A C 1
ATOM 839 O O . PRO A 1 114 ? 9.200 -0.303 -27.444 1.00 89.62 114 PRO A O 1
ATOM 842 N N . PRO A 1 115 ? 9.203 1.869 -28.061 1.00 86.50 115 PRO A N 1
ATOM 843 C CA . PRO A 1 115 ? 9.919 1.653 -29.324 1.00 86.50 115 PRO A CA 1
ATOM 844 C C . PRO A 1 115 ? 11.232 0.875 -29.168 1.00 86.50 115 PRO A C 1
ATOM 846 O O . PRO A 1 115 ? 11.514 -0.031 -29.952 1.00 86.50 115 PRO A O 1
ATOM 849 N N . TRP A 1 116 ? 11.976 1.142 -28.089 1.00 88.12 116 TRP A N 1
ATOM 850 C CA . TRP A 1 116 ? 13.258 0.490 -27.802 1.00 88.12 116 TRP A CA 1
ATOM 851 C C . TRP A 1 116 ? 13.145 -1.032 -27.628 1.00 88.12 116 TRP A C 1
ATO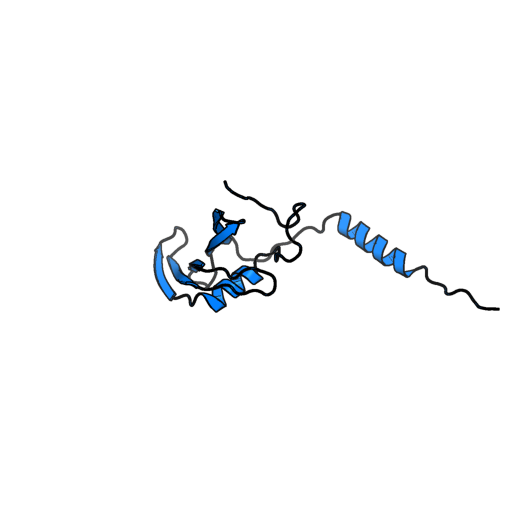M 853 O O . TRP A 1 116 ? 14.126 -1.745 -27.820 1.00 88.12 116 TRP A O 1
ATOM 863 N N . VAL A 1 117 ? 11.965 -1.570 -27.292 1.00 89.69 117 VAL A N 1
ATOM 864 C CA . VAL A 1 117 ? 11.782 -3.024 -27.140 1.00 89.69 117 VAL A CA 1
ATOM 865 C C . VAL A 1 117 ? 11.985 -3.735 -28.477 1.00 89.69 117 VAL A C 1
ATOM 867 O O . VAL A 1 117 ? 12.540 -4.831 -28.508 1.00 89.69 117 VAL A O 1
ATOM 870 N N . ALA A 1 118 ? 11.564 -3.124 -29.588 1.00 84.81 118 ALA A N 1
ATOM 871 C CA . ALA A 1 118 ? 11.785 -3.690 -30.915 1.00 84.81 118 ALA A CA 1
ATOM 872 C C . ALA A 1 118 ? 13.281 -3.717 -31.270 1.00 84.81 118 ALA A C 1
ATOM 874 O O . ALA A 1 118 ? 13.775 -4.729 -31.762 1.00 84.81 118 ALA A O 1
ATOM 875 N N . GLU A 1 119 ? 14.008 -2.644 -30.950 1.00 85.69 119 GLU A N 1
ATOM 876 C CA . GLU A 1 119 ? 15.459 -2.540 -31.157 1.00 85.69 119 GLU A CA 1
ATOM 877 C C . GLU A 1 119 ? 16.225 -3.567 -30.312 1.00 85.69 119 GLU A C 1
ATOM 879 O O . GLU A 1 119 ? 17.101 -4.270 -30.815 1.00 85.69 119 GLU A O 1
ATOM 884 N N . ALA A 1 120 ? 15.849 -3.721 -29.039 1.00 84.75 120 ALA A N 1
ATOM 885 C CA . ALA A 1 120 ? 16.447 -4.704 -28.143 1.00 84.75 120 ALA A CA 1
ATOM 886 C C . ALA A 1 120 ? 16.237 -6.143 -28.643 1.00 84.75 120 ALA A C 1
ATOM 888 O O . ALA A 1 120 ? 17.177 -6.939 -28.642 1.00 84.75 120 ALA A O 1
ATOM 889 N N . LEU A 1 121 ? 15.026 -6.471 -29.111 1.00 87.31 121 LEU A N 1
ATOM 890 C CA . LEU A 1 121 ? 14.720 -7.790 -29.671 1.00 87.31 121 LEU A CA 1
ATOM 891 C C . LEU A 1 121 ? 15.506 -8.057 -30.960 1.00 87.31 121 LEU A C 1
ATOM 893 O O . LEU A 1 121 ? 16.075 -9.138 -31.098 1.00 87.31 121 LEU A O 1
ATOM 897 N N . ALA A 1 122 ? 15.593 -7.074 -31.860 1.00 84.06 122 ALA A N 1
ATOM 898 C CA . ALA A 1 122 ? 16.365 -7.191 -33.095 1.00 84.06 122 ALA A CA 1
ATOM 899 C C . ALA A 1 122 ? 17.853 -7.463 -32.810 1.00 84.06 122 ALA A C 1
ATOM 901 O O . ALA A 1 122 ? 18.435 -8.394 -33.374 1.00 84.06 122 ALA A O 1
ATOM 902 N N . ASN A 1 123 ? 18.443 -6.721 -31.870 1.00 80.75 123 ASN A N 1
ATOM 903 C CA . ASN A 1 123 ? 19.834 -6.905 -31.454 1.00 80.75 123 ASN A CA 1
ATOM 904 C C . ASN A 1 123 ? 20.074 -8.285 -30.821 1.00 80.75 123 ASN A C 1
ATOM 906 O O . ASN A 1 123 ? 21.073 -8.937 -31.125 1.00 80.75 123 ASN A O 1
ATOM 910 N N . ALA A 1 124 ? 19.144 -8.762 -29.986 1.00 76.56 124 ALA A N 1
ATOM 911 C CA . ALA A 1 124 ? 19.240 -10.082 -29.367 1.00 76.56 124 ALA A CA 1
ATOM 912 C C . ALA A 1 124 ? 19.229 -11.211 -30.413 1.00 76.56 124 ALA A C 1
ATOM 914 O O . ALA A 1 124 ? 20.031 -12.140 -30.325 1.00 76.56 124 ALA A O 1
ATOM 915 N N . THR A 1 125 ? 18.373 -11.108 -31.435 1.00 78.88 125 THR A N 1
ATOM 916 C CA . THR A 1 125 ? 18.312 -12.091 -32.529 1.00 78.88 125 THR A CA 1
ATOM 917 C C . THR A 1 125 ? 19.502 -12.013 -33.486 1.00 78.88 125 THR A C 1
ATOM 919 O O . THR A 1 125 ? 19.937 -13.040 -34.003 1.00 78.88 125 THR A O 1
ATOM 922 N N . ALA A 1 126 ? 20.085 -10.827 -33.688 1.00 68.62 126 ALA A N 1
ATOM 923 C CA . ALA A 1 126 ? 21.283 -10.659 -34.511 1.00 68.62 126 ALA A CA 1
ATOM 924 C C . ALA A 1 126 ? 22.526 -11.305 -33.868 1.00 68.62 126 ALA A C 1
ATOM 926 O O . ALA A 1 126 ? 23.377 -11.847 -34.572 1.00 68.62 126 ALA A O 1
ATOM 927 N N . GLY A 1 127 ? 22.608 -11.318 -32.532 1.00 57.81 127 GLY A N 1
ATOM 928 C CA . GLY A 1 127 ? 23.710 -11.941 -31.790 1.00 57.81 127 GLY A CA 1
ATOM 929 C C . GLY A 1 127 ? 23.747 -13.474 -31.851 1.00 57.81 127 GLY A C 1
ATOM 930 O O . GLY A 1 127 ? 24.788 -14.064 -31.580 1.00 57.81 127 GLY A O 1
ATOM 931 N N . THR A 1 128 ? 22.647 -14.138 -32.228 1.00 54.72 128 THR A N 1
ATOM 932 C CA . THR A 1 128 ? 22.596 -15.612 -32.337 1.00 54.72 128 THR A CA 1
ATOM 933 C C . THR A 1 128 ? 23.065 -16.129 -33.704 1.00 54.72 128 THR A C 1
ATOM 935 O O . THR A 1 128 ? 23.326 -17.320 -33.851 1.00 54.72 128 THR A O 1
ATOM 938 N N . ALA A 1 129 ? 23.210 -15.256 -34.708 1.00 53.19 129 ALA A N 1
ATOM 939 C CA . ALA A 1 129 ? 23.534 -15.651 -36.081 1.00 53.19 129 ALA A CA 1
ATOM 940 C C . ALA A 1 129 ? 25.042 -15.812 -36.374 1.00 53.19 129 ALA A C 1
ATOM 942 O O . ALA A 1 129 ? 25.394 -16.251 -37.468 1.00 53.19 129 ALA A O 1
ATOM 943 N N . THR A 1 130 ? 25.941 -15.521 -35.424 1.00 53.59 130 THR A N 1
ATOM 944 C CA . THR A 1 130 ? 27.393 -15.548 -35.681 1.00 53.59 130 THR A CA 1
ATOM 945 C C . THR A 1 130 ? 28.168 -16.260 -34.570 1.00 53.59 130 THR A C 1
ATOM 947 O O . THR A 1 130 ? 28.868 -15.642 -33.775 1.00 53.59 130 THR A O 1
ATOM 950 N N . TYR A 1 131 ? 28.091 -17.590 -34.545 1.00 51.81 131 TYR A N 1
ATOM 951 C CA . TYR A 1 131 ? 29.178 -18.426 -34.027 1.00 51.81 131 TYR A CA 1
ATOM 952 C C . TYR A 1 131 ? 29.359 -19.640 -34.945 1.00 51.81 131 TYR A C 1
ATOM 954 O O . TYR A 1 131 ? 28.679 -20.653 -34.807 1.00 51.81 131 TYR A O 1
ATOM 962 N N . LEU A 1 132 ? 30.278 -19.525 -35.907 1.00 57.88 132 LEU A N 1
ATOM 963 C CA . LEU A 1 132 ? 30.888 -20.675 -36.574 1.00 57.88 132 LEU A CA 1
ATOM 964 C C . LEU A 1 132 ? 32.217 -20.946 -35.854 1.00 57.88 132 LEU A C 1
ATOM 966 O O . LEU A 1 132 ? 33.106 -20.093 -35.918 1.00 57.88 132 LEU A O 1
ATOM 970 N N . PRO A 1 133 ? 32.379 -22.075 -35.140 1.00 54.75 133 PRO A N 1
ATOM 971 C CA . PRO A 1 133 ? 33.674 -22.422 -34.570 1.00 54.75 133 PRO A CA 1
ATOM 972 C C . PRO A 1 133 ? 34.694 -22.640 -35.705 1.00 54.75 133 PRO A C 1
ATOM 974 O O . PRO A 1 133 ? 34.334 -23.187 -36.751 1.00 54.75 133 PRO A O 1
ATOM 977 N N . PRO A 1 134 ? 35.965 -22.232 -35.537 1.00 51.72 134 PRO A N 1
ATOM 978 C CA . PRO A 1 134 ? 36.977 -22.436 -36.565 1.00 51.72 134 PRO A CA 1
ATOM 979 C C . PRO A 1 134 ? 37.241 -23.935 -36.766 1.00 51.72 134 PRO A C 1
ATOM 981 O O . PRO A 1 134 ? 37.505 -24.665 -35.807 1.00 51.72 134 PRO A O 1
ATOM 984 N N . LEU A 1 135 ? 37.191 -24.387 -38.024 1.00 54.12 135 LEU A N 1
ATOM 985 C CA . LEU A 1 135 ? 37.615 -25.730 -38.421 1.00 54.12 135 LEU A CA 1
ATOM 986 C C . LEU A 1 135 ? 39.120 -25.864 -38.158 1.00 54.12 135 LEU A C 1
ATOM 988 O O . LEU A 1 135 ? 39.923 -25.128 -38.732 1.00 54.12 135 LEU A O 1
ATOM 992 N N . ARG A 1 136 ? 39.497 -26.785 -37.267 1.00 49.66 136 ARG A N 1
ATOM 993 C CA . ARG A 1 136 ? 40.899 -27.149 -37.046 1.00 49.66 136 ARG A CA 1
ATOM 994 C C . ARG A 1 136 ? 41.368 -28.042 -38.195 1.00 49.66 136 ARG A C 1
ATOM 996 O O . ARG A 1 136 ? 40.817 -29.127 -38.371 1.00 49.66 136 ARG A O 1
ATOM 1003 N N . GLY A 1 137 ? 42.337 -27.545 -38.963 1.00 59.28 137 GLY A N 1
ATOM 1004 C CA . GLY A 1 137 ? 43.200 -28.351 -39.831 1.00 59.28 137 GLY A CA 1
ATOM 1005 C C . GLY A 1 137 ? 44.362 -28.959 -39.060 1.00 59.28 137 GLY A C 1
ATOM 1006 O O . GLY A 1 137 ? 44.623 -28.492 -37.925 1.00 59.28 137 GLY A O 1
#

Radius of gyration: 22.12 Å; chains: 1; bounding box: 62×44×56 Å

Secondary structure (DSSP, 8-state):
------TT-TT--TTS-TTSHHHHHHHHHHS--EEEEEEEETTEEEEEEEEEEEEE--TTSPPEEEEEEEEEEETTS-EEEEEEEEEEEETTEEEEEEEEEE----S---PPPPHHHHHHHHHHHHTTS---PPPP-

pLDDT: mean 70.77, std 17.39, range [27.61, 93.56]

Foldseek 3Di:
DDDDDQVPPVPDPDPPPNVCPLVVVQCPVFFPKDFDAWDADPVGIWTKIKGFFGWRDDPPDPIWTGW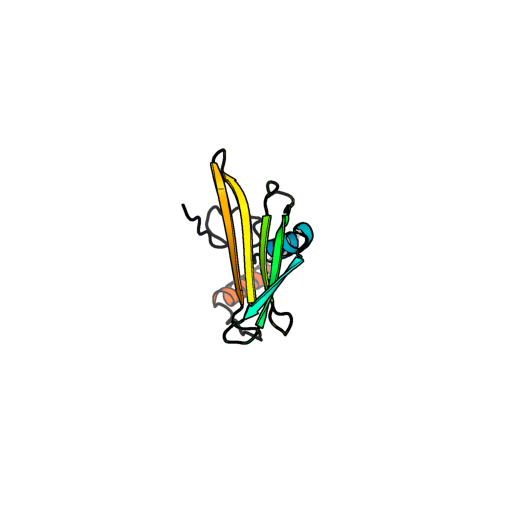IKIWTADPVRDTQKIWIKTWDDPDPDIDIDIDIDGDPDDDDDDDDDDPVVVVVVVVVVVVVPDDDDDDDD